Protein AF-M2AVP7-F1 (afdb_monomer_lite)

Secondary structure (DSSP, 8-state):
----EEEESS--SSEEEEETTEEEEETTEE-HHHHHHHTT--EEEEEEEEETTEEEEEEEEE--SS-PPEEEEEE-SS-EEEEETTEEEPP--

Organism: NCBI:txid999437

Sequence (93 aa):
MNDFKFYISEKQKNCEVLWNDEVIYLDGKINRVNVNKSRYTYGNNRFIIKINNQEKEYKFFKENNWDYHKFKININDNEINFWIDDIIQKDST

Foldseek 3Di:
DFDQAEEEPALAAQKFKDKVNHTQDHRSDGPVVVVVVSLQDAAKIWIWMGHPRDIFIFIDGHHGSPDHWHWYWYDDPPDTWIDTNNHTTDTPD

Radius of gyration: 12.42 Å; chains: 1; bounding box: 28×27×32 Å

Structure (mmCIF, N/CA/C/O backbone):
data_AF-M2AVP7-F1
#
_entry.id   AF-M2AVP7-F1
#
loop_
_atom_site.group_PDB
_atom_site.id
_atom_site.type_symbol
_atom_site.label_atom_id
_atom_site.label_alt_id
_atom_site.label_comp_id
_atom_site.label_asym_id
_atom_site.label_entity_id
_atom_site.label_seq_id
_atom_site.pdbx_PDB_ins_code
_atom_site.Cartn_x
_atom_site.Cartn_y
_atom_site.Cartn_z
_atom_site.occupancy
_atom_site.B_iso_or_equiv
_atom_site.auth_seq_id
_atom_site.auth_comp_id
_atom_site.auth_asym_id
_atom_site.auth_atom_id
_atom_site.pdbx_PDB_model_num
ATOM 1 N N . MET A 1 1 ? 8.578 -17.620 -12.086 1.00 42.22 1 MET A N 1
ATOM 2 C CA . MET A 1 1 ? 7.515 -16.710 -12.561 1.00 42.22 1 MET A CA 1
ATOM 3 C C . MET A 1 1 ? 7.396 -15.630 -11.504 1.00 42.22 1 MET A C 1
ATOM 5 O O . MET A 1 1 ? 7.259 -15.981 -10.340 1.00 42.22 1 MET A O 1
ATOM 9 N N . ASN A 1 2 ? 7.630 -14.372 -11.871 1.00 44.50 2 ASN A N 1
ATOM 10 C CA . ASN A 1 2 ? 7.829 -13.285 -10.912 1.00 44.50 2 ASN A CA 1
ATOM 11 C C . ASN A 1 2 ? 6.475 -12.848 -10.342 1.00 44.50 2 ASN A C 1
ATOM 13 O O . ASN A 1 2 ? 5.646 -12.299 -11.068 1.00 44.50 2 ASN A O 1
ATOM 17 N N . ASP A 1 3 ? 6.237 -13.136 -9.064 1.00 56.72 3 ASP A N 1
ATOM 18 C CA . ASP A 1 3 ? 4.955 -12.870 -8.422 1.00 56.72 3 ASP A CA 1
ATOM 19 C C . ASP A 1 3 ? 4.972 -11.510 -7.714 1.00 56.72 3 ASP A C 1
ATOM 21 O O . ASP A 1 3 ? 5.568 -11.353 -6.650 1.00 56.72 3 ASP A O 1
ATOM 25 N N . PHE A 1 4 ? 4.221 -10.546 -8.245 1.00 66.19 4 PHE A N 1
ATOM 26 C CA . PHE A 1 4 ? 3.737 -9.432 -7.433 1.00 66.19 4 PHE A CA 1
ATOM 27 C C . PHE A 1 4 ? 2.703 -9.966 -6.435 1.00 66.19 4 PHE A C 1
ATOM 29 O O . PHE A 1 4 ? 1.660 -10.488 -6.839 1.00 66.19 4 PHE A O 1
ATOM 36 N N . LYS A 1 5 ? 2.961 -9.812 -5.134 1.00 73.62 5 LYS A N 1
ATOM 37 C CA . LYS A 1 5 ? 2.002 -10.165 -4.078 1.00 73.62 5 LYS A CA 1
ATOM 38 C C . LYS A 1 5 ? 1.725 -8.934 -3.232 1.00 73.62 5 LYS A C 1
ATOM 40 O O . LYS A 1 5 ? 2.637 -8.397 -2.616 1.00 73.62 5 LYS A O 1
ATOM 45 N N . PHE A 1 6 ? 0.461 -8.522 -3.208 1.00 75.69 6 PHE A N 1
ATOM 46 C CA . PHE A 1 6 ? -0.053 -7.501 -2.304 1.00 75.69 6 PHE A CA 1
ATOM 47 C C . PHE A 1 6 ? -1.033 -8.166 -1.345 1.00 75.69 6 PHE A C 1
ATOM 49 O O . PHE A 1 6 ? -2.060 -8.702 -1.771 1.00 75.69 6 PHE A O 1
ATOM 56 N N . TYR A 1 7 ? -0.682 -8.181 -0.065 1.00 80.38 7 TYR A N 1
ATOM 57 C CA . TYR A 1 7 ? -1.457 -8.842 0.975 1.00 80.38 7 TYR A CA 1
ATOM 58 C C . TYR A 1 7 ? -1.791 -7.867 2.096 1.00 80.38 7 TYR A C 1
ATOM 60 O O . TYR A 1 7 ? -0.904 -7.175 2.592 1.00 80.38 7 TYR A O 1
ATOM 68 N N . ILE A 1 8 ? -3.053 -7.879 2.523 1.00 76.94 8 ILE A N 1
ATOM 69 C CA . ILE A 1 8 ? -3.524 -7.199 3.730 1.00 76.94 8 ILE A CA 1
ATOM 70 C C . ILE A 1 8 ? -4.114 -8.278 4.642 1.00 76.94 8 ILE A C 1
ATOM 72 O O . ILE A 1 8 ? -4.967 -9.049 4.198 1.00 76.94 8 ILE A O 1
ATOM 76 N N . SER A 1 9 ? -3.590 -8.373 5.868 1.00 68.06 9 SER A N 1
ATOM 77 C CA . SER A 1 9 ? -3.844 -9.472 6.817 1.00 68.06 9 SER A CA 1
ATOM 78 C C . SER A 1 9 ? -5.300 -9.695 7.169 1.00 68.06 9 SER A C 1
ATOM 80 O O . SER A 1 9 ? -5.722 -10.843 7.289 1.00 68.06 9 SER A O 1
ATOM 82 N N . GLU A 1 10 ? -6.060 -8.617 7.274 1.00 63.81 10 GLU A N 1
ATOM 83 C CA . GLU A 1 10 ? -7.469 -8.642 7.607 1.00 63.81 10 GLU A CA 1
ATOM 84 C C . GLU A 1 10 ? -8.193 -7.667 6.684 1.00 63.81 10 GLU A C 1
ATOM 86 O O . GLU A 1 10 ? -7.652 -6.625 6.311 1.00 63.81 10 GLU A O 1
ATOM 91 N N . LYS A 1 11 ? -9.427 -7.993 6.283 1.00 66.19 11 LYS A N 1
ATOM 92 C CA . LYS A 1 11 ? -10.296 -7.051 5.560 1.00 66.19 11 LYS A CA 1
ATOM 93 C C . LYS A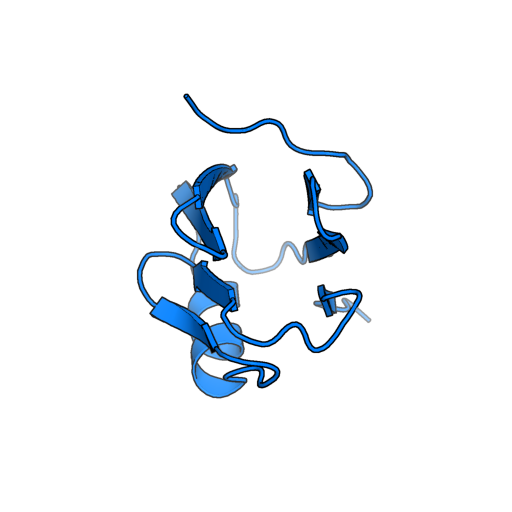 1 11 ? -10.787 -5.972 6.529 1.00 66.19 11 LYS A C 1
ATOM 95 O O . LYS A 1 11 ? -11.984 -5.879 6.802 1.00 66.19 11 LYS A O 1
ATOM 100 N N . GLN A 1 12 ? -9.850 -5.197 7.065 1.00 70.81 12 GLN A N 1
ATOM 101 C CA . GLN A 1 12 ? -10.098 -4.144 8.028 1.00 70.81 12 GLN A CA 1
ATOM 102 C C . GLN A 1 12 ? -10.986 -3.083 7.383 1.00 70.81 12 GLN A C 1
ATOM 104 O O . GLN A 1 12 ? -10.673 -2.563 6.305 1.00 70.81 12 GLN A O 1
ATOM 109 N N . LYS A 1 13 ? -12.112 -2.803 8.039 1.00 76.44 13 LYS A N 1
ATOM 110 C CA . LYS A 1 13 ? -12.978 -1.660 7.734 1.00 76.44 13 LYS A CA 1
ATOM 111 C C . LYS A 1 13 ? -12.362 -0.396 8.340 1.00 76.44 13 LYS A C 1
ATOM 113 O O . LYS A 1 13 ? -11.647 -0.500 9.331 1.00 76.44 13 LYS A O 1
ATOM 118 N N . ASN A 1 14 ? -12.653 0.775 7.780 1.00 84.25 14 ASN A N 1
ATOM 119 C CA . ASN A 1 14 ? -12.064 2.062 8.168 1.00 84.25 14 ASN A CA 1
ATOM 120 C C . ASN A 1 14 ? -10.548 2.114 7.927 1.00 84.25 14 ASN A C 1
ATOM 122 O O . ASN A 1 14 ? -9.793 2.667 8.728 1.00 84.25 14 ASN A O 1
ATOM 126 N N . CYS A 1 15 ? -10.105 1.497 6.833 1.00 87.25 15 CYS A N 1
ATOM 127 C CA . CYS A 1 15 ? -8.712 1.497 6.416 1.00 87.25 15 CYS A CA 1
ATOM 128 C C . CYS A 1 15 ? -8.613 1.880 4.941 1.00 87.25 15 CYS A C 1
ATOM 130 O O . CYS A 1 15 ? -9.280 1.291 4.087 1.00 87.25 15 CYS A O 1
ATOM 132 N N . GLU A 1 16 ? -7.748 2.846 4.659 1.00 92.12 16 GLU A N 1
ATOM 133 C CA . GLU A 1 16 ? -7.391 3.289 3.319 1.00 92.12 16 GLU A CA 1
ATOM 134 C C . GLU A 1 16 ? -5.887 3.084 3.120 1.00 92.12 16 GLU A C 1
ATOM 136 O O . GLU A 1 16 ? -5.080 3.468 3.967 1.00 92.12 16 GLU A O 1
ATOM 141 N N . VAL A 1 17 ? -5.500 2.478 1.999 1.00 92.44 17 VAL A N 1
ATOM 142 C CA . VAL A 1 17 ? -4.098 2.396 1.579 1.00 92.44 17 VAL A CA 1
ATOM 143 C C . VAL A 1 17 ? -3.962 3.088 0.237 1.00 92.44 17 V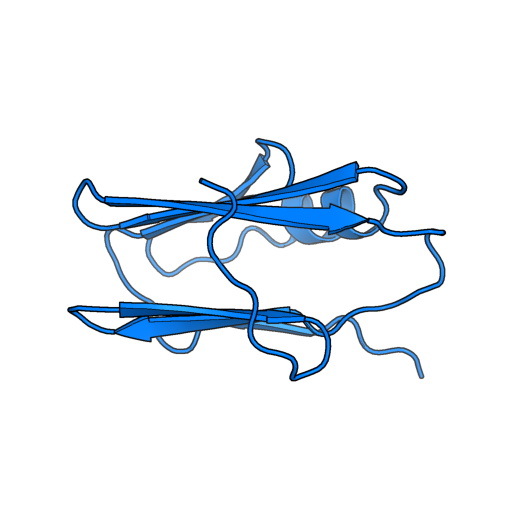AL A C 1
ATOM 145 O O . VAL A 1 17 ? -4.622 2.702 -0.734 1.00 92.44 17 VAL A O 1
ATOM 148 N N . LEU A 1 18 ? -3.075 4.076 0.180 1.00 95.00 18 LEU A N 1
ATOM 149 C CA . LEU A 1 18 ? -2.695 4.770 -1.038 1.00 95.00 18 LEU A CA 1
ATOM 150 C C . LEU A 1 18 ? -1.307 4.312 -1.480 1.00 95.00 18 LEU A C 1
ATOM 152 O O . LEU A 1 18 ? -0.416 4.164 -0.647 1.00 95.00 18 LEU A O 1
ATOM 156 N N . TRP A 1 19 ? -1.114 4.136 -2.784 1.00 93.88 19 TRP A N 1
ATOM 157 C CA . TRP A 1 19 ? 0.199 3.975 -3.405 1.00 93.88 19 TRP A CA 1
ATOM 158 C C . TRP A 1 19 ? 0.402 5.118 -4.395 1.00 93.88 19 TRP A C 1
ATOM 160 O O . TRP A 1 19 ? -0.273 5.168 -5.422 1.00 93.88 19 TRP A O 1
ATOM 170 N N . ASN A 1 20 ? 1.326 6.032 -4.079 1.00 93.81 20 ASN A N 1
ATOM 171 C CA . ASN A 1 20 ? 1.556 7.271 -4.832 1.00 93.81 20 ASN A CA 1
ATOM 172 C C . ASN A 1 20 ? 0.253 8.058 -5.042 1.00 93.81 20 ASN A C 1
ATOM 174 O O . ASN A 1 20 ? -0.096 8.401 -6.167 1.00 93.81 20 ASN A O 1
ATOM 178 N N . ASP A 1 21 ? -0.486 8.280 -3.953 1.00 92.88 21 ASP A N 1
ATOM 179 C CA . ASP A 1 21 ? -1.766 9.006 -3.926 1.00 92.88 21 ASP A CA 1
ATOM 180 C C . ASP A 1 21 ? -2.952 8.304 -4.607 1.00 92.88 21 ASP A C 1
ATOM 182 O O . ASP A 1 21 ? -4.080 8.789 -4.536 1.00 92.88 21 ASP A O 1
ATOM 186 N N . GLU A 1 22 ? -2.753 7.119 -5.191 1.00 95.06 22 GLU A N 1
ATOM 187 C CA . GLU A 1 22 ? -3.854 6.299 -5.695 1.00 95.06 22 GLU A CA 1
ATOM 188 C C . GLU A 1 22 ? -4.369 5.339 -4.627 1.00 95.06 22 GLU A C 1
ATOM 190 O O . GLU A 1 22 ? -3.621 4.515 -4.103 1.00 95.06 22 GLU A O 1
ATOM 195 N N . VAL A 1 23 ? -5.673 5.380 -4.350 1.00 95.00 23 VAL A N 1
ATOM 196 C CA . VAL A 1 23 ? -6.321 4.441 -3.426 1.00 95.00 23 VAL A CA 1
ATOM 197 C C . VAL A 1 23 ? -6.280 3.029 -4.013 1.00 95.00 23 VAL A C 1
ATOM 199 O O . VAL A 1 23 ? -6.951 2.733 -5.007 1.00 95.00 23 VAL A O 1
ATOM 202 N N . ILE A 1 24 ? -5.501 2.147 -3.392 1.00 93.12 24 ILE A N 1
ATOM 203 C CA . ILE A 1 24 ? -5.358 0.740 -3.787 1.00 93.12 24 ILE A CA 1
ATOM 204 C C . ILE A 1 24 ? -6.126 -0.213 -2.871 1.00 93.12 24 ILE A C 1
ATOM 206 O O . ILE A 1 24 ? -6.390 -1.357 -3.246 1.00 93.12 24 ILE A O 1
ATOM 210 N N . TYR A 1 25 ? -6.515 0.253 -1.689 1.00 91.69 25 TYR A N 1
ATOM 211 C CA . TYR A 1 25 ? -7.381 -0.465 -0.772 1.00 91.69 25 TYR A CA 1
ATOM 212 C C . TYR A 1 25 ? -8.250 0.522 -0.005 1.00 91.69 25 TYR A C 1
ATOM 214 O O . TYR A 1 25 ? -7.749 1.539 0.467 1.00 91.69 25 TYR A O 1
ATOM 222 N N . LEU A 1 26 ? -9.533 0.201 0.123 1.00 92.00 26 LEU A N 1
ATOM 223 C CA . LEU A 1 26 ? -10.490 0.966 0.909 1.00 92.00 26 LEU A CA 1
ATOM 224 C C . LEU A 1 26 ? -11.496 0.005 1.543 1.00 92.00 26 LEU A C 1
ATOM 226 O O . LEU A 1 26 ? -12.119 -0.796 0.841 1.00 92.00 26 LEU A O 1
ATOM 230 N N . ASP A 1 27 ? -11.639 0.077 2.863 1.00 87.81 27 ASP A N 1
ATOM 231 C CA . ASP A 1 27 ? -12.696 -0.580 3.641 1.00 87.81 27 ASP A CA 1
ATOM 232 C C . ASP A 1 27 ? -12.930 -2.059 3.287 1.00 87.81 27 ASP A C 1
ATOM 234 O O . ASP A 1 27 ? -14.034 -2.491 2.935 1.00 87.81 27 ASP A O 1
ATOM 238 N N . GLY A 1 28 ? -11.875 -2.873 3.361 1.00 85.94 28 GLY A N 1
ATOM 239 C CA . GLY A 1 28 ? -11.975 -4.312 3.095 1.00 85.94 28 GLY A CA 1
ATOM 240 C C . GLY A 1 28 ? -11.846 -4.709 1.624 1.00 85.94 28 GLY A C 1
ATOM 241 O O . GLY A 1 28 ? -11.924 -5.905 1.315 1.00 85.94 28 GLY A O 1
ATOM 242 N N . LYS A 1 29 ? -11.672 -3.752 0.701 1.00 89.12 29 LYS A N 1
ATOM 243 C CA . LYS A 1 29 ? -11.656 -4.000 -0.749 1.00 89.12 29 LYS A CA 1
ATOM 244 C C . LYS A 1 29 ? -10.378 -3.491 -1.405 1.00 89.12 29 LYS A C 1
ATOM 246 O O . LYS A 1 29 ? -10.021 -2.329 -1.277 1.00 89.12 29 LYS A O 1
ATOM 251 N N . ILE A 1 30 ? -9.735 -4.360 -2.187 1.00 89.31 30 ILE A N 1
ATOM 252 C CA . ILE A 1 30 ? -8.571 -4.013 -3.015 1.00 89.31 30 ILE A CA 1
ATOM 253 C C . ILE A 1 30 ? -9.049 -3.452 -4.360 1.00 89.31 30 ILE A C 1
ATOM 255 O O . ILE A 1 30 ? -9.773 -4.131 -5.094 1.00 89.31 30 ILE A O 1
ATOM 259 N N . ASN A 1 31 ? -8.577 -2.262 -4.730 1.00 91.94 31 ASN A N 1
ATOM 260 C CA . ASN A 1 31 ? -8.717 -1.715 -6.074 1.00 91.94 31 ASN A CA 1
ATOM 261 C C . ASN A 1 31 ? -7.605 -2.262 -6.982 1.00 91.94 31 ASN A C 1
ATOM 263 O O . ASN A 1 31 ? -6.521 -1.693 -7.109 1.00 91.94 31 ASN A O 1
ATOM 267 N N . ARG A 1 32 ? -7.888 -3.391 -7.639 1.00 89.88 32 ARG A N 1
ATOM 268 C CA . ARG A 1 32 ? -6.921 -4.083 -8.507 1.00 89.88 32 ARG A CA 1
ATOM 269 C C . ARG A 1 32 ? -6.462 -3.253 -9.708 1.00 89.88 32 ARG A C 1
ATOM 271 O O . ARG A 1 32 ? -5.357 -3.484 -10.190 1.00 89.88 32 ARG A O 1
ATOM 278 N N . VAL A 1 33 ? -7.287 -2.324 -10.196 1.00 90.75 33 VAL A N 1
ATOM 279 C CA . VAL A 1 33 ? -6.930 -1.457 -11.330 1.00 90.75 33 VAL A CA 1
ATOM 280 C C . VAL A 1 33 ? -5.804 -0.516 -10.914 1.00 90.75 33 VAL A C 1
ATOM 282 O O . VAL A 1 33 ? -4.762 -0.505 -11.566 1.00 90.75 33 VAL A O 1
ATOM 285 N N . ASN A 1 34 ? -5.966 0.171 -9.782 1.00 92.94 34 ASN A N 1
ATOM 286 C CA . ASN A 1 34 ? -4.942 1.075 -9.257 1.00 92.94 34 ASN A CA 1
ATOM 287 C C . ASN A 1 34 ? -3.684 0.305 -8.835 1.00 92.94 34 ASN A C 1
ATOM 289 O O . ASN A 1 34 ? -2.586 0.690 -9.208 1.00 92.94 34 ASN A O 1
ATOM 293 N N . VAL A 1 35 ? -3.815 -0.862 -8.185 1.00 89.88 35 VAL A N 1
ATOM 294 C CA . VAL A 1 35 ? -2.654 -1.725 -7.873 1.00 89.88 35 VAL A CA 1
ATOM 295 C C . VAL A 1 35 ? -1.849 -2.070 -9.131 1.00 89.88 35 VAL A C 1
ATOM 297 O O . VAL A 1 35 ? -0.621 -1.971 -9.142 1.00 89.88 35 VAL A O 1
ATOM 300 N N . ASN A 1 36 ? -2.533 -2.476 -10.204 1.00 86.75 36 ASN A N 1
ATOM 301 C CA . ASN A 1 36 ? -1.878 -2.818 -11.463 1.00 86.75 36 ASN A CA 1
ATOM 302 C C . ASN A 1 36 ? -1.248 -1.609 -12.150 1.00 86.75 36 ASN A C 1
ATOM 304 O O . ASN A 1 36 ? -0.278 -1.795 -12.875 1.00 86.75 36 ASN A O 1
ATOM 308 N N . LYS A 1 37 ? -1.775 -0.403 -11.943 1.00 87.81 37 LYS A N 1
ATOM 309 C CA . LYS A 1 37 ? -1.177 0.828 -12.452 1.00 87.81 37 LYS A CA 1
ATOM 310 C C . LYS A 1 37 ? 0.073 1.192 -11.645 1.00 87.81 37 LYS A C 1
ATOM 312 O O . LYS A 1 37 ? 1.154 1.280 -12.225 1.00 87.81 37 LYS A O 1
ATOM 317 N N . SER A 1 38 ? -0.044 1.297 -10.320 1.00 87.75 38 SER A N 1
ATOM 318 C CA . SER A 1 38 ? 1.044 1.727 -9.431 1.00 87.75 38 SER A CA 1
ATOM 319 C C . SER A 1 38 ? 2.234 0.768 -9.415 1.00 87.75 38 SER A C 1
ATOM 321 O O . SER A 1 38 ? 3.373 1.213 -9.296 1.00 87.75 38 SER A O 1
ATOM 323 N N . ARG A 1 39 ? 2.032 -0.545 -9.617 1.00 84.94 39 ARG A N 1
ATOM 324 C CA . ARG A 1 39 ? 3.155 -1.507 -9.641 1.00 84.94 39 ARG A CA 1
ATOM 325 C C . ARG A 1 39 ? 4.178 -1.251 -10.752 1.00 84.94 39 ARG A C 1
ATOM 327 O O . ARG A 1 39 ? 5.298 -1.753 -10.654 1.00 84.94 39 ARG A O 1
ATOM 334 N N . TYR A 1 40 ? 3.805 -0.527 -11.809 1.00 85.00 40 TYR A N 1
ATOM 335 C CA . TYR A 1 40 ? 4.704 -0.179 -12.914 1.00 85.00 40 TYR A CA 1
ATOM 336 C C . TYR A 1 40 ? 5.418 1.159 -12.715 1.00 85.00 40 TYR A C 1
ATOM 338 O O . TYR A 1 40 ? 6.290 1.498 -13.514 1.00 85.00 40 TYR A O 1
ATOM 346 N N . THR A 1 41 ? 5.093 1.899 -11.654 1.00 86.25 41 THR A N 1
ATOM 347 C CA . THR A 1 41 ? 5.789 3.136 -11.311 1.00 86.25 41 THR A CA 1
ATOM 348 C C . THR A 1 41 ? 7.206 2.820 -10.830 1.00 86.25 41 THR A C 1
ATOM 350 O O . THR A 1 41 ? 7.406 2.049 -9.891 1.00 86.25 41 THR A O 1
ATOM 353 N N . TYR A 1 42 ? 8.200 3.410 -11.491 1.00 87.06 42 TYR A N 1
ATOM 354 C CA . TYR A 1 42 ? 9.611 3.338 -11.113 1.00 87.06 42 TYR A CA 1
ATOM 355 C C . TYR A 1 42 ? 10.032 4.615 -10.376 1.00 87.06 42 TYR A C 1
ATOM 357 O O . TYR A 1 42 ? 9.356 5.642 -10.449 1.00 87.06 42 TYR A O 1
ATOM 365 N N . GLY A 1 43 ? 11.159 4.551 -9.674 1.00 89.12 43 GLY A N 1
ATOM 366 C CA . GLY A 1 43 ? 11.687 5.647 -8.874 1.00 89.12 43 GLY A CA 1
ATOM 367 C C . GLY A 1 43 ? 11.115 5.680 -7.458 1.00 89.12 43 GLY A C 1
ATOM 368 O O . GLY A 1 43 ? 10.857 4.639 -6.845 1.00 89.12 43 GLY A O 1
ATOM 369 N N . ASN A 1 44 ? 10.941 6.891 -6.929 1.00 90.94 44 ASN A N 1
ATOM 370 C CA . ASN A 1 44 ? 10.422 7.109 -5.582 1.00 90.94 44 ASN A CA 1
ATOM 371 C C . ASN A 1 44 ? 8.955 6.699 -5.509 1.00 90.94 44 ASN A C 1
ATOM 373 O O . ASN A 1 44 ? 8.105 7.256 -6.201 1.00 90.94 44 ASN A O 1
ATOM 377 N N . ASN A 1 45 ? 8.670 5.744 -4.637 1.00 91.44 45 ASN A N 1
ATOM 378 C CA . ASN A 1 45 ? 7.331 5.290 -4.341 1.00 91.44 45 ASN A CA 1
ATOM 379 C C . ASN A 1 45 ? 7.013 5.533 -2.868 1.00 91.44 45 ASN A C 1
ATOM 381 O O . ASN A 1 45 ? 7.897 5.514 -2.007 1.00 91.44 45 ASN A O 1
ATOM 385 N N . ARG A 1 46 ? 5.729 5.726 -2.581 1.00 93.50 46 ARG A N 1
ATOM 386 C CA . ARG A 1 46 ? 5.222 5.830 -1.220 1.00 93.50 46 ARG A CA 1
ATOM 387 C C . ARG A 1 46 ? 3.930 5.058 -1.034 1.00 93.50 46 ARG A C 1
ATOM 389 O O . ARG A 1 46 ? 3.048 5.097 -1.894 1.00 93.50 46 ARG A O 1
ATOM 396 N N . PHE A 1 47 ? 3.817 4.415 0.119 1.00 93.31 47 PHE A N 1
ATOM 397 C CA . PHE A 1 47 ? 2.554 3.946 0.661 1.00 93.31 47 PHE A CA 1
ATOM 398 C C . PHE A 1 47 ? 2.109 4.868 1.784 1.00 93.31 47 PHE A C 1
ATOM 400 O O . PHE A 1 47 ? 2.904 5.197 2.658 1.00 93.31 47 PHE A O 1
ATOM 407 N N . ILE A 1 48 ? 0.834 5.240 1.779 1.00 94.31 48 ILE A N 1
ATOM 408 C CA . ILE A 1 48 ? 0.191 5.932 2.895 1.00 94.31 48 ILE A CA 1
ATOM 409 C C . ILE A 1 48 ? -0.904 5.011 3.409 1.00 94.31 48 ILE A C 1
ATOM 411 O O . ILE A 1 48 ? -1.765 4.589 2.637 1.00 94.31 48 ILE A O 1
ATOM 415 N N . ILE A 1 49 ? -0.859 4.676 4.692 1.00 91.81 49 ILE A N 1
ATOM 416 C CA . ILE A 1 49 ? -1.845 3.809 5.337 1.00 91.81 49 ILE A CA 1
ATOM 417 C C . ILE A 1 49 ? -2.598 4.646 6.362 1.00 91.81 49 ILE A C 1
ATOM 419 O O . ILE A 1 49 ? -1.994 5.130 7.317 1.00 91.81 49 ILE A O 1
ATOM 423 N N . LYS A 1 50 ? -3.909 4.796 6.167 1.00 91.44 50 LYS A N 1
ATOM 424 C CA . LYS A 1 50 ? -4.797 5.555 7.052 1.00 91.44 50 LYS A CA 1
ATOM 425 C C . LYS A 1 50 ? -5.778 4.631 7.752 1.00 91.44 50 LYS A C 1
ATOM 427 O O . LYS A 1 50 ? -6.468 3.860 7.083 1.00 91.44 50 LYS A O 1
ATOM 432 N N . ILE A 1 51 ? -5.851 4.706 9.081 1.00 87.38 51 ILE A N 1
ATOM 433 C CA . ILE A 1 51 ? -6.719 3.861 9.919 1.00 87.38 51 ILE A CA 1
ATOM 434 C C . ILE A 1 51 ? -7.173 4.648 11.138 1.00 87.38 51 ILE A C 1
ATOM 436 O O . ILE A 1 51 ? -6.327 5.121 11.886 1.00 87.38 51 ILE A O 1
ATOM 440 N N . ASN A 1 52 ? -8.484 4.754 11.381 1.00 79.44 52 ASN A N 1
ATOM 441 C CA . ASN A 1 52 ? -9.043 5.340 12.612 1.00 79.44 52 ASN A CA 1
ATOM 442 C C . ASN A 1 52 ? -8.340 6.652 13.065 1.00 79.44 52 ASN A C 1
ATOM 444 O O . ASN A 1 52 ? -8.005 6.804 14.237 1.00 79.44 52 ASN A O 1
ATOM 448 N N . ASN A 1 53 ? -8.106 7.587 12.132 1.00 81.12 53 ASN A N 1
ATOM 449 C CA . ASN A 1 53 ? -7.386 8.871 12.302 1.00 81.12 53 ASN A CA 1
ATOM 450 C C . ASN A 1 53 ? -5.856 8.811 12.469 1.00 81.12 53 ASN A C 1
ATOM 452 O O . ASN A 1 53 ? -5.230 9.851 12.659 1.00 81.12 53 ASN A O 1
ATOM 456 N N . GLN A 1 54 ? -5.241 7.638 12.379 1.00 84.75 54 GLN A N 1
ATOM 457 C CA . GLN A 1 54 ? -3.795 7.499 12.237 1.00 84.75 54 GLN A CA 1
ATOM 458 C C . GLN A 1 54 ? -3.420 7.464 10.760 1.00 84.75 54 GLN A C 1
ATOM 460 O O . GLN A 1 54 ? -4.133 6.873 9.949 1.00 84.75 54 GLN A O 1
ATOM 465 N N . GLU A 1 55 ? -2.280 8.057 10.431 1.00 90.44 55 GLU A N 1
ATOM 466 C CA . GLU A 1 55 ? -1.658 7.985 9.116 1.00 90.44 55 GLU A CA 1
ATOM 467 C C . GLU A 1 55 ? -0.194 7.584 9.298 1.00 90.44 55 GLU A C 1
ATOM 469 O O . GLU A 1 55 ? 0.483 8.115 10.178 1.00 90.44 55 GLU A O 1
ATOM 474 N N . LYS A 1 56 ? 0.275 6.631 8.488 1.00 91.19 56 LYS A N 1
ATOM 475 C CA . LYS A 1 56 ? 1.690 6.252 8.396 1.00 91.19 56 LYS A CA 1
ATOM 476 C C . LYS A 1 56 ? 2.155 6.283 6.950 1.00 91.19 56 LYS A C 1
ATOM 478 O O . LYS A 1 56 ? 1.418 5.837 6.065 1.00 91.19 56 LYS A O 1
ATOM 483 N N . GLU A 1 57 ? 3.381 6.747 6.722 1.00 94.06 57 GLU A N 1
ATOM 484 C CA . GLU A 1 57 ? 3.977 6.874 5.394 1.00 94.06 57 GLU A CA 1
ATOM 485 C C . GLU A 1 57 ? 5.222 5.984 5.254 1.00 94.06 57 GLU A C 1
ATOM 487 O O . GLU A 1 57 ? 6.192 6.075 6.003 1.00 94.06 57 GLU A O 1
ATOM 492 N N . TYR A 1 58 ? 5.247 5.151 4.217 1.00 92.25 58 TYR A N 1
ATOM 493 C CA . TYR A 1 58 ? 6.366 4.262 3.915 1.00 92.25 58 TYR A CA 1
ATOM 494 C C . TYR A 1 58 ? 6.926 4.577 2.536 1.00 92.25 58 TYR A C 1
ATOM 496 O O . TYR A 1 58 ? 6.258 4.353 1.525 1.00 92.25 58 TYR A O 1
ATOM 504 N N . LYS A 1 59 ? 8.159 5.079 2.488 1.00 91.25 59 LYS A N 1
ATOM 505 C CA . LYS A 1 59 ? 8.862 5.402 1.243 1.00 91.25 59 LYS A CA 1
ATOM 506 C C . LYS A 1 59 ? 9.784 4.259 0.843 1.00 91.25 59 LYS A C 1
ATOM 508 O O . LYS A 1 59 ? 10.456 3.670 1.683 1.00 91.25 59 LYS A O 1
ATOM 513 N N . PHE A 1 60 ? 9.838 3.963 -0.449 1.00 88.38 60 PHE A N 1
ATOM 514 C CA . PHE A 1 60 ? 10.789 3.012 -1.016 1.00 88.38 60 PHE A CA 1
ATOM 515 C C . PHE A 1 60 ? 11.175 3.425 -2.435 1.00 88.38 60 PHE A C 1
ATOM 517 O O . PHE A 1 60 ? 10.416 4.102 -3.132 1.00 88.38 60 PHE A O 1
ATOM 524 N N . PHE A 1 61 ? 12.365 3.022 -2.870 1.00 87.75 61 PHE A N 1
ATOM 525 C CA . PHE A 1 61 ? 12.835 3.261 -4.229 1.00 87.75 61 PHE A CA 1
ATOM 526 C C . PHE A 1 61 ? 12.707 1.983 -5.051 1.00 87.75 61 PHE A C 1
ATOM 528 O O . PHE A 1 61 ? 13.094 0.912 -4.591 1.00 87.75 61 PHE A O 1
ATOM 535 N N . LYS A 1 62 ? 12.169 2.104 -6.264 1.00 86.44 62 LYS A N 1
ATOM 536 C CA . LYS A 1 62 ? 12.068 1.006 -7.223 1.00 86.44 62 LYS A CA 1
ATOM 537 C C . LYS A 1 62 ? 12.956 1.308 -8.427 1.00 86.44 62 LYS A C 1
ATOM 539 O O . LYS A 1 62 ? 12.646 2.220 -9.192 1.00 86.44 62 LYS A O 1
ATOM 544 N N . GLU A 1 63 ? 14.041 0.558 -8.608 1.00 84.88 63 GLU A N 1
ATOM 545 C CA . GLU A 1 63 ? 15.048 0.866 -9.637 1.00 84.88 63 GLU A CA 1
ATOM 546 C C . GLU A 1 63 ? 14.518 0.695 -11.066 1.00 84.88 63 GLU A C 1
ATOM 548 O O . GLU A 1 63 ? 14.865 1.459 -11.964 1.00 84.88 63 GLU A O 1
ATOM 553 N N . ASN A 1 64 ? 13.646 -0.289 -11.288 1.00 82.00 64 ASN A N 1
ATOM 554 C CA . ASN A 1 64 ? 13.041 -0.554 -12.588 1.00 82.00 64 ASN A CA 1
ATOM 555 C C . ASN A 1 64 ? 11.654 -1.210 -12.436 1.00 82.00 64 ASN A C 1
ATOM 557 O O . ASN A 1 64 ? 11.194 -1.534 -11.344 1.00 82.00 64 ASN A O 1
ATOM 561 N N . ASN A 1 65 ? 10.942 -1.395 -13.546 1.00 74.44 65 ASN A N 1
ATOM 562 C CA . ASN A 1 65 ? 9.611 -2.006 -13.569 1.00 74.44 65 ASN A CA 1
ATOM 563 C C . ASN A 1 65 ? 9.612 -3.549 -13.597 1.00 74.44 65 ASN A C 1
ATOM 565 O O . ASN A 1 65 ? 8.540 -4.138 -13.444 1.00 74.44 65 ASN A O 1
ATOM 569 N N . TRP A 1 66 ? 10.778 -4.181 -13.751 1.00 71.81 66 TRP A N 1
ATOM 570 C CA . TRP A 1 66 ? 10.973 -5.635 -13.770 1.00 71.81 66 TRP A CA 1
ATOM 571 C C . TRP A 1 66 ? 11.232 -6.226 -12.384 1.00 71.81 66 TRP A C 1
ATOM 573 O O . TRP A 1 66 ? 10.987 -7.417 -12.194 1.00 71.81 66 TRP A O 1
ATOM 583 N N . ASP A 1 67 ? 11.662 -5.402 -11.428 1.00 71.31 67 ASP A N 1
ATOM 584 C CA . ASP A 1 67 ? 11.780 -5.790 -10.029 1.00 71.31 67 ASP A CA 1
ATOM 585 C C . ASP A 1 67 ? 10.393 -5.884 -9.400 1.00 71.31 67 ASP A C 1
ATOM 587 O O . ASP A 1 67 ? 9.624 -4.919 -9.306 1.00 71.31 67 ASP A O 1
ATOM 591 N N . TYR A 1 68 ? 10.043 -7.104 -9.016 1.00 75.38 68 TYR A N 1
ATOM 592 C CA . TYR A 1 68 ? 8.797 -7.404 -8.338 1.00 75.38 68 TYR A CA 1
ATOM 593 C C . TYR A 1 68 ? 9.079 -7.534 -6.853 1.00 75.38 68 TYR A C 1
ATOM 595 O O . TYR A 1 68 ? 9.768 -8.458 -6.435 1.00 75.38 68 TYR A O 1
ATOM 603 N N . HIS A 1 69 ? 8.487 -6.636 -6.076 1.00 82.12 69 HIS A N 1
ATOM 604 C CA . HIS A 1 69 ? 8.516 -6.718 -4.627 1.00 82.12 69 HIS A CA 1
ATOM 605 C C . HIS A 1 69 ? 7.239 -7.371 -4.100 1.00 82.12 69 HIS A C 1
ATOM 607 O O . HIS A 1 69 ? 6.134 -7.179 -4.631 1.00 82.12 69 HIS A O 1
ATOM 613 N N . LYS A 1 70 ? 7.387 -8.129 -3.019 1.00 85.56 70 LYS A N 1
ATOM 614 C CA . LYS A 1 70 ? 6.284 -8.611 -2.195 1.00 85.56 70 LYS A CA 1
ATOM 615 C C . LYS A 1 70 ? 5.952 -7.547 -1.158 1.00 85.56 70 LYS A C 1
ATOM 617 O O . LYS A 1 70 ? 6.760 -7.261 -0.280 1.00 85.56 70 LYS A O 1
ATOM 622 N N . PHE A 1 71 ? 4.734 -7.026 -1.222 1.00 87.81 71 PHE A N 1
ATOM 623 C CA . PHE A 1 71 ? 4.221 -6.060 -0.260 1.00 87.81 71 PHE A CA 1
ATOM 624 C C . PHE A 1 71 ? 3.250 -6.748 0.691 1.00 87.81 71 PHE A C 1
ATOM 626 O O . PHE A 1 71 ? 2.244 -7.338 0.279 1.00 87.81 71 PHE A O 1
ATOM 633 N N . LYS A 1 72 ? 3.544 -6.660 1.984 1.00 89.19 72 LYS A N 1
ATOM 634 C CA . LYS A 1 72 ? 2.667 -7.163 3.037 1.00 89.19 72 LYS A CA 1
ATOM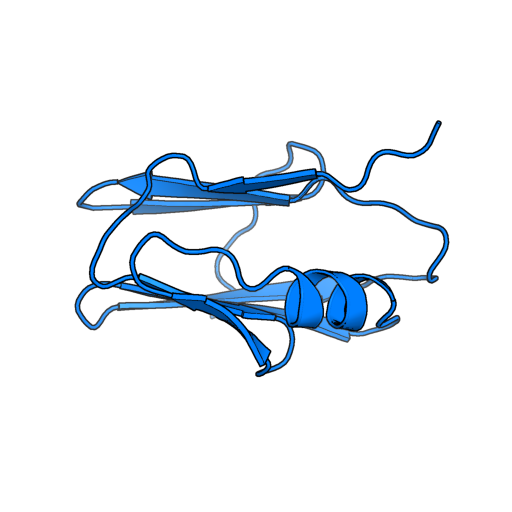 635 C C . LYS A 1 72 ? 2.300 -6.008 3.948 1.00 89.19 72 LYS A C 1
ATOM 637 O O . LYS A 1 72 ? 3.176 -5.291 4.415 1.00 89.19 72 LYS A O 1
ATOM 642 N N . ILE A 1 73 ? 1.016 -5.865 4.227 1.00 86.62 73 ILE A N 1
ATOM 643 C CA . ILE A 1 73 ? 0.509 -4.954 5.242 1.00 86.62 73 ILE A CA 1
ATOM 644 C C . ILE A 1 73 ? -0.200 -5.804 6.284 1.00 86.62 73 ILE A C 1
ATOM 646 O O . ILE A 1 73 ? -1.100 -6.581 5.961 1.00 86.62 73 ILE A O 1
ATOM 650 N N . ASN A 1 74 ? 0.237 -5.701 7.531 1.00 86.50 74 ASN A N 1
ATOM 651 C CA . ASN A 1 74 ? -0.467 -6.278 8.661 1.00 86.50 74 ASN A CA 1
ATOM 652 C C . ASN A 1 74 ? -0.995 -5.133 9.500 1.00 86.50 74 ASN A C 1
ATOM 654 O O . ASN A 1 74 ? -0.227 -4.290 9.960 1.00 86.50 74 ASN A O 1
ATOM 658 N N . ILE A 1 75 ? -2.304 -5.130 9.663 1.00 78.50 75 ILE A N 1
ATOM 659 C CA . ILE A 1 75 ? -3.020 -4.163 10.465 1.00 78.50 75 ILE A CA 1
ATOM 660 C C . ILE A 1 75 ? -3.643 -4.952 11.601 1.00 78.50 75 ILE A C 1
ATOM 662 O O . ILE A 1 75 ? -4.339 -5.932 11.349 1.00 78.50 75 ILE A O 1
ATOM 666 N N . ASN A 1 76 ? -3.385 -4.524 12.826 1.00 76.56 76 ASN A N 1
ATOM 667 C CA . ASN A 1 76 ? -4.159 -4.922 13.992 1.00 76.56 76 ASN A CA 1
ATOM 668 C C . ASN A 1 76 ? -4.696 -3.654 14.681 1.00 76.56 76 ASN A C 1
ATOM 670 O O . ASN A 1 76 ? -4.421 -2.541 14.231 1.00 76.56 76 ASN A O 1
ATOM 674 N N . ASP A 1 77 ? -5.453 -3.813 15.765 1.00 70.31 77 A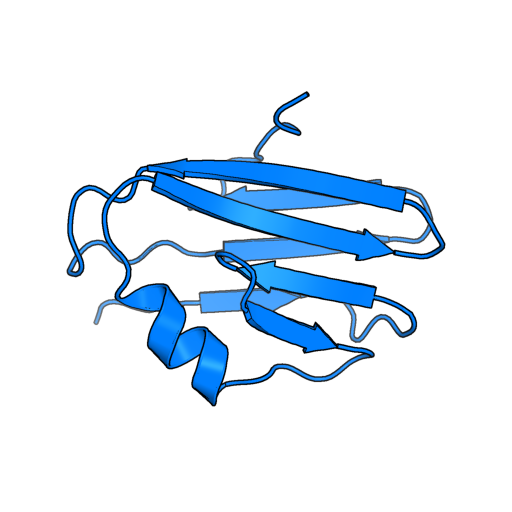SP A N 1
ATOM 675 C CA . ASP A 1 77 ? -6.124 -2.693 16.439 1.00 70.31 77 ASP A CA 1
ATOM 676 C C . ASP A 1 77 ? -5.180 -1.572 16.918 1.00 70.31 77 ASP A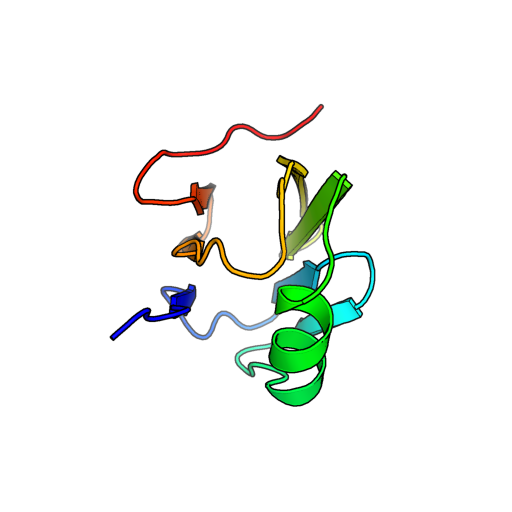 C 1
ATOM 678 O O . ASP A 1 77 ? -5.629 -0.441 17.088 1.00 70.31 77 ASP A O 1
ATOM 682 N N . ASN A 1 78 ? -3.882 -1.852 17.104 1.00 71.50 78 ASN A N 1
ATOM 683 C CA . ASN A 1 78 ? -2.923 -0.920 17.711 1.00 71.50 78 ASN A CA 1
ATOM 684 C C . ASN A 1 78 ? -1.657 -0.667 16.876 1.00 71.50 78 ASN A C 1
ATOM 686 O O . ASN A 1 78 ? -0.847 0.192 17.227 1.00 71.50 78 ASN A O 1
ATOM 690 N N . GLU A 1 79 ? -1.439 -1.420 15.801 1.00 81.00 79 GLU A N 1
ATOM 691 C CA . GLU A 1 79 ? -0.185 -1.427 15.066 1.00 81.00 79 GLU A CA 1
ATOM 692 C C . GLU A 1 79 ? -0.406 -1.656 13.570 1.00 81.00 79 GLU A C 1
ATOM 694 O O . GLU A 1 79 ? -1.153 -2.529 13.123 1.00 81.00 79 GLU A O 1
ATOM 699 N N . ILE A 1 80 ? 0.331 -0.868 12.791 1.00 85.56 80 ILE A N 1
ATOM 700 C CA . ILE A 1 80 ? 0.485 -1.031 11.351 1.00 85.56 80 ILE A CA 1
ATOM 701 C C . ILE A 1 80 ? 1.926 -1.453 11.116 1.00 85.56 80 ILE A C 1
ATOM 703 O O . ILE A 1 80 ? 2.849 -0.685 11.411 1.00 85.56 80 ILE A O 1
ATOM 707 N N . ASN A 1 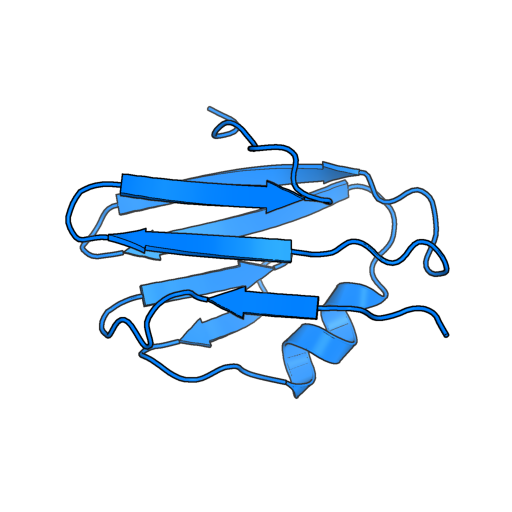81 ? 2.085 -2.652 10.566 1.00 88.06 81 ASN A N 1
ATOM 708 C CA . ASN A 1 81 ? 3.356 -3.193 10.124 1.00 88.06 81 ASN A CA 1
ATOM 709 C C . ASN A 1 81 ? 3.344 -3.332 8.600 1.00 88.06 81 ASN A C 1
ATOM 711 O O . ASN A 1 81 ? 2.414 -3.899 8.016 1.00 88.06 81 ASN A O 1
ATOM 715 N N . PHE A 1 82 ? 4.393 -2.828 7.961 1.00 89.56 82 PHE A N 1
ATOM 716 C CA . PHE A 1 82 ? 4.561 -2.859 6.515 1.00 89.56 82 PHE A CA 1
ATOM 717 C C . PHE A 1 82 ? 5.844 -3.609 6.167 1.00 89.56 82 PHE A C 1
ATOM 719 O O . PHE A 1 82 ? 6.876 -3.358 6.781 1.00 89.56 82 PHE A O 1
ATOM 726 N N . TRP A 1 83 ? 5.795 -4.525 5.200 1.00 91.25 83 TRP A N 1
ATOM 727 C CA . TRP A 1 83 ? 6.971 -5.250 4.719 1.00 91.25 83 TRP A CA 1
ATOM 728 C C . TRP A 1 83 ? 7.123 -5.119 3.213 1.00 91.25 83 TRP A C 1
ATOM 730 O O . TRP A 1 83 ? 6.143 -5.223 2.469 1.00 91.25 83 TRP A O 1
ATOM 740 N N . ILE A 1 84 ? 8.380 -5.000 2.798 1.00 88.94 84 ILE A N 1
ATOM 741 C CA . ILE A 1 84 ? 8.838 -5.138 1.418 1.00 88.94 84 ILE A CA 1
ATOM 742 C C . ILE A 1 84 ? 9.813 -6.311 1.413 1.00 88.94 84 ILE A C 1
ATOM 744 O O . ILE A 1 84 ? 10.778 -6.295 2.171 1.00 88.94 84 ILE A O 1
ATOM 748 N N . ASP A 1 85 ? 9.523 -7.350 0.630 1.00 88.25 85 ASP A N 1
ATOM 749 C CA . ASP A 1 85 ? 10.346 -8.568 0.529 1.00 88.25 85 ASP A CA 1
ATOM 750 C C . ASP A 1 85 ? 10.691 -9.187 1.888 1.00 88.25 85 ASP A C 1
ATOM 752 O O . ASP A 1 85 ? 11.827 -9.549 2.177 1.00 88.25 85 ASP A O 1
ATOM 756 N N . ASP A 1 86 ? 9.672 -9.284 2.745 1.00 88.75 86 ASP A N 1
ATOM 757 C CA . ASP A 1 86 ? 9.766 -9.823 4.106 1.00 88.75 86 ASP A CA 1
ATOM 758 C C . ASP A 1 86 ? 10.655 -8.998 5.070 1.00 88.75 86 ASP A C 1
ATOM 760 O O . ASP A 1 86 ? 10.816 -9.369 6.233 1.00 88.75 86 ASP A O 1
ATOM 764 N N . ILE A 1 87 ? 11.119 -7.814 4.650 1.00 89.88 87 ILE A N 1
ATOM 765 C CA . ILE A 1 87 ? 11.812 -6.828 5.491 1.00 89.88 87 ILE A CA 1
ATOM 766 C C . ILE A 1 87 ? 10.813 -5.794 6.008 1.00 89.88 87 ILE A C 1
ATOM 768 O O . ILE A 1 87 ? 10.159 -5.097 5.224 1.00 89.88 87 ILE A O 1
ATOM 772 N N . ILE A 1 88 ? 10.715 -5.675 7.336 1.00 91.12 88 ILE A N 1
ATOM 773 C CA . ILE A 1 88 ? 9.843 -4.693 7.986 1.00 91.12 88 ILE A CA 1
ATOM 774 C C . ILE A 1 88 ? 10.348 -3.272 7.724 1.00 91.12 88 ILE A C 1
ATOM 776 O O . ILE A 1 88 ? 11.520 -2.958 7.929 1.00 91.12 88 ILE A O 1
ATOM 780 N N . GLN A 1 89 ? 9.447 -2.418 7.261 1.00 92.31 89 GLN A N 1
ATOM 781 C CA . GLN A 1 89 ? 9.711 -1.018 6.978 1.00 92.31 89 GLN A CA 1
ATOM 782 C C . GLN A 1 89 ? 9.369 -0.162 8.190 1.00 92.31 89 GLN A C 1
ATOM 784 O O . GLN A 1 89 ? 8.438 -0.454 8.946 1.00 92.31 89 GLN A O 1
ATOM 789 N N . LYS A 1 90 ? 10.122 0.922 8.355 1.00 88.81 90 LYS A N 1
ATOM 790 C CA . LYS A 1 90 ? 9.845 1.947 9.359 1.00 88.81 90 LYS A CA 1
ATOM 791 C C . LYS A 1 90 ? 9.054 3.081 8.721 1.00 88.81 90 LYS A C 1
ATOM 793 O O . LYS A 1 90 ? 9.181 3.329 7.525 1.00 88.81 90 LYS A O 1
ATOM 798 N N . ASP A 1 91 ? 8.234 3.727 9.537 1.00 85.50 91 ASP A N 1
ATOM 799 C CA . ASP A 1 91 ? 7.541 4.952 9.149 1.00 85.50 91 ASP A CA 1
ATOM 800 C C . ASP A 1 91 ? 8.567 6.045 8.803 1.00 85.50 91 ASP A C 1
ATOM 802 O O . ASP A 1 91 ? 9.638 6.107 9.411 1.00 85.50 91 ASP A O 1
ATOM 806 N N . SER A 1 92 ? 8.263 6.867 7.803 1.00 80.06 92 SER A N 1
ATOM 807 C CA . SER A 1 92 ? 9.219 7.787 7.164 1.00 80.06 92 SER A CA 1
ATOM 808 C C . SER A 1 92 ? 9.223 9.195 7.777 1.00 80.06 92 SER A C 1
ATOM 810 O O . SER A 1 92 ? 9.500 10.142 7.041 1.00 80.06 92 SER A O 1
ATOM 812 N N . THR A 1 93 ? 8.880 9.315 9.069 1.00 62.22 93 THR A N 1
ATOM 813 C CA . THR A 1 93 ? 8.744 10.573 9.847 1.00 62.22 93 THR A CA 1
ATOM 814 C C . THR A 1 93 ? 9.740 11.662 9.487 1.00 62.22 93 THR A C 1
ATOM 816 O O . THR A 1 93 ? 10.950 11.341 9.418 1.00 62.22 93 THR A O 1
#

pLDDT: mean 84.19, std 10.33, range [42.22, 95.06]